Protein AF-A0A964LFK0-F1 (afdb_monomer)

Radius of gyration: 11.4 Å; Cα contacts (8 Å, |Δi|>4): 102; chains: 1; bounding box: 29×24×25 Å

Sequence (72 aa):
MKTIEALKIYNSAGKYVVHIPACRGEELFLYLAKHGIESRVSRLANAPFDRLEVEEDVNVHALRAILDQWRN

Nearest PDB structures (foldseek):
  5wt5-assembly1_B  TM=6.347E-01  e=5.036E-01  Helicobacter pylori 26695
  2l48-assembly1_B  TM=5.504E-01  e=4.436E-01  Bacillus phage Gamma
  2guk-assembly1_B  TM=6.846E-01  e=1.480E+00  Porphyromonas gingivalis W83
  3ab4-assembly3_J  TM=6.354E-01  e=1.577E+00  Corynebacterium glutamicum
  6wjo-assembly1_B  TM=5.032E-01  e=8.911E-01  Corynebacterium pseudotuberculosis C231

Mean predicted aligned error: 5.04 Å

Solvent-accessible surface area (backbone atoms only — not comparable to full-atom values): 4272 Å² total; per-residue (Å²): 130,84,82,77,64,66,72,42,78,40,84,55,96,77,24,34,35,30,39,30,56,56,93,44,33,67,60,51,45,56,53,35,48,76,74,73,41,71,66,43,73,46,79,49,87,95,49,83,34,17,34,37,39,29,60,61,86,58,59,62,69,61,52,49,54,51,53,57,57,72,75,106

Structure (mmCIF, N/CA/C/O backbone):
data_AF-A0A964LFK0-F1
#
_entry.id   AF-A0A964LFK0-F1
#
loop_
_atom_site.group_PDB
_atom_site.id
_atom_site.type_symbol
_atom_site.label_atom_id
_atom_site.label_alt_id
_atom_site.label_comp_id
_atom_site.label_asym_id
_atom_site.label_entity_id
_atom_site.label_seq_id
_atom_site.pdbx_PDB_ins_code
_atom_site.Cartn_x
_atom_site.Cartn_y
_atom_site.Cartn_z
_atom_site.occupancy
_atom_site.B_iso_or_equiv
_atom_site.auth_seq_id
_atom_site.auth_comp_id
_atom_site.auth_asym_id
_atom_site.auth_atom_id
_atom_site.pdbx_PDB_model_num
ATOM 1 N N . MET A 1 1 ? 18.337 -15.635 -2.398 1.00 41.22 1 MET A N 1
ATOM 2 C CA . MET A 1 1 ? 17.553 -14.382 -2.503 1.00 41.22 1 MET A CA 1
ATOM 3 C C . MET A 1 1 ? 16.346 -14.519 -1.589 1.00 41.22 1 MET A C 1
ATOM 5 O O . MET A 1 1 ? 15.658 -15.522 -1.707 1.00 41.22 1 MET A O 1
ATOM 9 N N . LYS A 1 2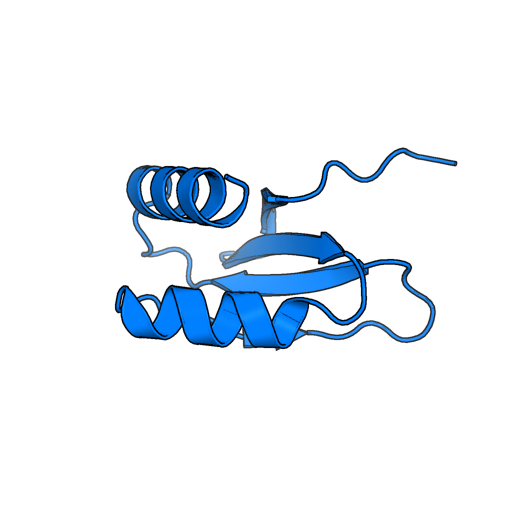 ? 16.131 -13.610 -0.627 1.00 45.56 2 LYS A N 1
ATOM 10 C CA . LYS A 1 2 ? 14.908 -13.634 0.196 1.00 45.56 2 LYS A CA 1
ATOM 11 C C . LYS A 1 2 ? 13.745 -13.188 -0.688 1.00 45.56 2 LYS A C 1
ATOM 13 O O . LYS A 1 2 ? 13.789 -12.081 -1.216 1.00 45.56 2 LYS A O 1
ATOM 18 N N . THR A 1 3 ? 12.755 -14.050 -0.881 1.00 53.88 3 THR A N 1
ATOM 19 C CA . THR A 1 3 ? 11.523 -13.720 -1.601 1.00 53.88 3 THR A CA 1
ATOM 20 C C . THR A 1 3 ? 10.818 -12.608 -0.835 1.00 53.88 3 THR A C 1
ATOM 22 O O . THR A 1 3 ? 10.444 -12.793 0.322 1.00 53.88 3 THR A O 1
ATOM 25 N N . ILE A 1 4 ? 10.710 -11.426 -1.432 1.00 60.94 4 ILE A N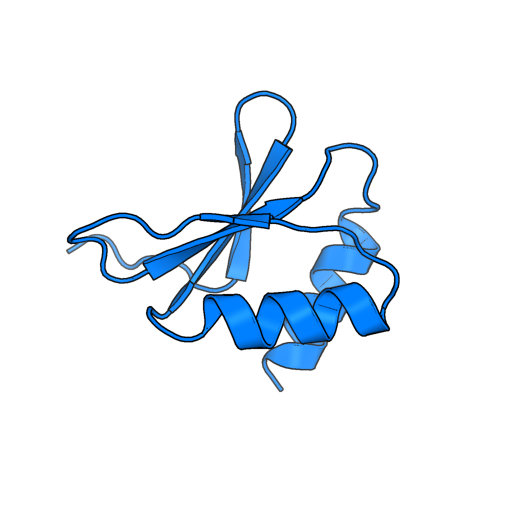 1
ATOM 26 C CA . ILE A 1 4 ? 9.950 -10.330 -0.835 1.00 60.94 4 ILE A CA 1
ATOM 27 C C . ILE A 1 4 ? 8.480 -10.633 -1.085 1.00 60.94 4 ILE A C 1
ATOM 29 O O . ILE A 1 4 ? 8.058 -10.759 -2.231 1.00 60.94 4 ILE A O 1
ATOM 33 N N . GLU A 1 5 ? 7.715 -10.781 -0.008 1.00 66.81 5 GLU A N 1
ATOM 34 C CA . GLU A 1 5 ? 6.268 -10.944 -0.085 1.00 66.81 5 GLU A CA 1
ATOM 35 C C . GLU A 1 5 ? 5.656 -9.602 -0.499 1.00 66.81 5 GLU A C 1
ATOM 37 O O . GLU A 1 5 ? 5.495 -8.693 0.318 1.00 66.81 5 GLU A O 1
ATOM 42 N N . ALA A 1 6 ? 5.377 -9.459 -1.795 1.00 69.81 6 ALA A N 1
ATOM 43 C CA . ALA A 1 6 ? 4.706 -8.284 -2.332 1.00 69.81 6 ALA A CA 1
ATOM 44 C C . ALA A 1 6 ? 3.375 -8.051 -1.597 1.00 69.81 6 ALA A C 1
ATOM 46 O O . ALA A 1 6 ? 2.651 -8.999 -1.292 1.00 69.81 6 ALA A O 1
ATOM 47 N N . LEU A 1 7 ? 3.057 -6.784 -1.324 1.00 80.25 7 LEU A N 1
ATOM 48 C CA . LEU A 1 7 ? 1.818 -6.339 -0.671 1.00 80.25 7 LEU A CA 1
ATOM 49 C C . LEU A 1 7 ? 1.656 -6.787 0.791 1.00 80.25 7 LEU A C 1
ATOM 51 O O . LEU A 1 7 ? 0.578 -6.676 1.386 1.00 80.25 7 LEU A O 1
ATOM 55 N N . LYS A 1 8 ? 2.731 -7.257 1.428 1.00 83.50 8 LYS A N 1
ATOM 56 C CA . LYS A 1 8 ? 2.738 -7.440 2.877 1.00 83.50 8 LYS A CA 1
ATOM 57 C C . LYS A 1 8 ? 2.827 -6.082 3.577 1.00 83.50 8 LYS A C 1
ATOM 59 O O . LYS A 1 8 ? 3.618 -5.229 3.188 1.00 83.50 8 LYS A O 1
ATOM 64 N N . ILE A 1 9 ? 2.001 -5.917 4.609 1.00 86.75 9 ILE A N 1
ATOM 65 C CA . ILE A 1 9 ? 1.996 -4.753 5.497 1.00 86.75 9 ILE A CA 1
ATOM 66 C C . ILE A 1 9 ? 2.957 -5.058 6.647 1.00 86.75 9 ILE A C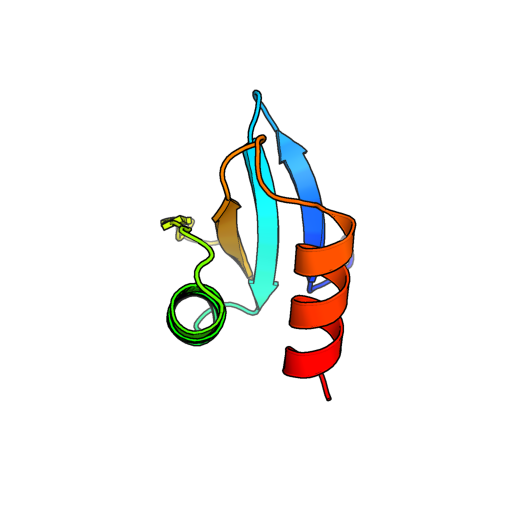 1
ATOM 68 O O . ILE A 1 9 ? 2.822 -6.088 7.312 1.00 86.75 9 ILE A O 1
ATOM 72 N N . TYR A 1 10 ? 3.913 -4.170 6.867 1.00 86.25 10 TYR A N 1
ATOM 73 C CA . TYR A 1 10 ? 4.873 -4.198 7.962 1.00 86.25 10 TYR A CA 1
ATOM 74 C C . TYR A 1 10 ? 4.617 -3.000 8.870 1.00 86.25 10 TYR A C 1
ATOM 76 O O . TYR A 1 10 ? 4.264 -1.938 8.377 1.00 86.25 10 TYR A O 1
ATOM 84 N N . ASN A 1 11 ? 4.817 -3.140 10.178 1.00 83.31 11 ASN A N 1
ATOM 85 C CA . ASN A 1 11 ? 4.888 -1.980 11.063 1.00 83.31 11 ASN A CA 1
ATOM 86 C C . ASN A 1 11 ? 6.361 -1.582 11.229 1.00 83.31 11 ASN A C 1
ATOM 88 O O . ASN A 1 11 ? 7.202 -2.433 11.526 1.00 83.31 11 ASN A O 1
ATOM 92 N N . SER A 1 12 ? 6.678 -0.315 10.987 1.00 79.94 12 SER A N 1
ATOM 93 C CA . SER A 1 12 ? 8.021 0.237 11.134 1.00 79.94 12 SER A CA 1
ATOM 94 C C . SER A 1 12 ? 7.933 1.654 11.684 1.00 79.94 12 SER A C 1
ATOM 96 O O . SER A 1 12 ? 7.404 2.534 11.014 1.00 79.94 12 SER A O 1
ATOM 98 N N . ALA A 1 13 ? 8.488 1.875 12.880 1.00 78.88 13 ALA A N 1
ATOM 99 C CA . ALA A 1 13 ? 8.608 3.194 13.512 1.00 78.88 13 ALA A CA 1
ATOM 100 C C . ALA A 1 13 ? 7.284 3.987 13.589 1.00 78.88 13 ALA A C 1
ATOM 102 O O . ALA A 1 13 ? 7.265 5.179 13.300 1.00 78.88 13 ALA A O 1
ATOM 103 N N . GLY A 1 14 ? 6.182 3.319 13.953 1.00 80.00 14 GLY A N 1
ATOM 104 C CA . GLY A 1 14 ? 4.867 3.968 14.048 1.00 80.00 14 GLY A CA 1
ATOM 105 C C . GLY A 1 14 ? 4.209 4.230 12.692 1.00 80.00 14 GLY A C 1
ATOM 106 O O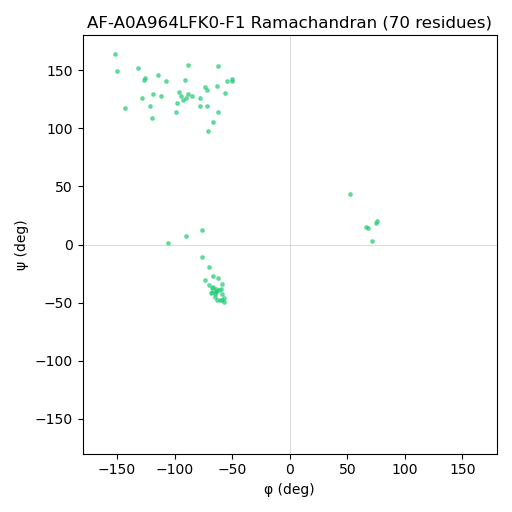 . GLY A 1 14 ? 3.339 5.078 12.585 1.00 80.00 14 GLY A O 1
ATOM 107 N N . LYS A 1 15 ? 4.632 3.529 11.633 1.00 85.00 15 LYS A N 1
ATOM 108 C CA . LYS A 1 15 ? 3.997 3.580 10.310 1.00 85.00 15 LYS A CA 1
ATOM 109 C C . LYS A 1 15 ? 3.752 2.190 9.763 1.00 85.00 15 LYS A C 1
ATOM 111 O O . LYS A 1 15 ? 4.505 1.253 10.050 1.00 85.00 15 LYS A O 1
ATOM 116 N N . TYR A 1 16 ? 2.733 2.065 8.924 1.00 89.62 16 TYR A N 1
ATOM 117 C CA . TYR A 1 16 ? 2.548 0.878 8.107 1.00 89.62 16 TYR A CA 1
ATOM 118 C C . TYR A 1 16 ? 3.307 1.029 6.795 1.00 89.62 16 TYR A C 1
ATOM 120 O O . TYR A 1 16 ? 3.185 2.025 6.096 1.00 89.62 16 TYR A O 1
ATOM 128 N N . VAL A 1 17 ? 4.108 0.030 6.453 1.00 89.56 17 VAL A N 1
ATOM 129 C CA . VAL A 1 17 ? 4.926 0.003 5.243 1.00 89.56 17 VAL A CA 1
ATOM 130 C C . VAL A 1 17 ? 4.488 -1.168 4.386 1.00 89.56 17 VAL A C 1
ATOM 132 O O . VAL A 1 17 ? 4.415 -2.299 4.863 1.00 89.56 17 VAL A O 1
ATOM 135 N N . VAL A 1 18 ? 4.236 -0.912 3.110 1.00 89.62 18 VAL A N 1
ATOM 136 C CA . VAL A 1 18 ? 3.905 -1.928 2.113 1.00 89.62 18 VAL A CA 1
ATOM 137 C C . VAL A 1 18 ? 5.052 -2.036 1.116 1.00 89.62 18 VAL A C 1
ATOM 139 O O . VAL A 1 18 ? 5.489 -1.030 0.558 1.00 89.62 18 VAL A O 1
ATOM 142 N N . HIS A 1 19 ? 5.558 -3.251 0.893 1.00 89.81 19 HIS A N 1
ATOM 143 C CA . HIS A 1 19 ? 6.523 -3.517 -0.178 1.00 89.81 19 HIS A CA 1
ATOM 144 C C . HIS A 1 19 ? 5.799 -3.784 -1.494 1.00 89.81 19 HIS A C 1
ATOM 146 O O . HIS A 1 19 ? 4.919 -4.644 -1.569 1.00 89.81 19 HIS A O 1
ATOM 152 N N . ILE A 1 20 ? 6.193 -3.067 -2.539 1.00 86.69 20 ILE A N 1
ATOM 153 C CA . ILE A 1 20 ? 5.540 -3.082 -3.848 1.00 86.69 20 ILE A CA 1
ATOM 154 C C . ILE A 1 20 ? 6.604 -3.396 -4.897 1.00 86.69 20 ILE A C 1
ATOM 156 O O . ILE A 1 20 ? 7.725 -2.910 -4.763 1.00 86.69 20 ILE A O 1
ATOM 160 N N . PRO A 1 21 ? 6.309 -4.192 -5.938 1.00 84.00 21 PRO A N 1
ATOM 161 C CA . PRO A 1 21 ? 7.236 -4.362 -7.051 1.00 84.00 21 PRO A CA 1
ATOM 162 C C . PRO A 1 21 ? 7.724 -3.010 -7.584 1.00 84.00 21 PRO A C 1
ATOM 164 O O . PRO A 1 21 ? 6.944 -2.058 -7.657 1.00 84.00 21 PRO A O 1
ATOM 167 N N . ALA A 1 22 ? 9.008 -2.928 -7.935 1.00 80.75 22 ALA A N 1
ATOM 168 C CA . ALA A 1 22 ? 9.598 -1.692 -8.439 1.00 80.75 22 ALA A CA 1
ATOM 169 C C . ALA A 1 22 ? 8.762 -1.088 -9.583 1.00 80.75 22 ALA A C 1
ATOM 171 O O . ALA A 1 22 ? 8.225 -1.816 -10.422 1.00 80.75 22 ALA A O 1
ATOM 172 N N . CYS A 1 23 ? 8.668 0.243 -9.603 1.00 80.62 23 CYS A N 1
ATOM 173 C CA . CYS A 1 23 ? 7.922 1.039 -10.583 1.00 80.62 23 CYS A CA 1
ATOM 174 C C . CYS A 1 23 ? 6.390 0.959 -10.477 1.00 80.62 23 CYS A C 1
ATOM 176 O O . CYS A 1 23 ? 5.709 1.588 -11.283 1.00 80.62 23 CYS A O 1
ATOM 178 N N . ARG A 1 24 ? 5.827 0.246 -9.491 1.00 86.06 24 ARG A N 1
ATOM 179 C CA . ARG A 1 24 ? 4.371 0.227 -9.234 1.00 86.06 24 ARG A CA 1
ATOM 180 C C . ARG A 1 24 ? 3.951 1.036 -8.005 1.00 86.06 24 ARG A C 1
ATOM 182 O O . ARG A 1 24 ? 2.765 1.096 -7.693 1.00 86.06 24 ARG A O 1
ATOM 189 N N . GLY A 1 25 ? 4.893 1.685 -7.314 1.00 86.88 25 GLY A N 1
ATOM 190 C CA . GLY A 1 25 ? 4.588 2.489 -6.128 1.00 86.88 25 GLY A CA 1
ATOM 191 C C . GLY A 1 25 ? 3.600 3.634 -6.388 1.00 86.88 25 GLY A C 1
ATOM 192 O O . GLY A 1 25 ? 2.681 3.835 -5.600 1.00 86.88 25 GLY A O 1
ATOM 193 N N . GLU A 1 26 ? 3.747 4.353 -7.507 1.00 88.69 26 GLU A N 1
ATOM 194 C CA . GLU A 1 26 ? 2.848 5.467 -7.872 1.00 88.69 26 GLU A CA 1
ATOM 195 C C . GLU A 1 26 ? 1.431 5.003 -8.209 1.00 88.69 26 GLU A C 1
ATOM 197 O O . GLU A 1 26 ? 0.461 5.661 -7.844 1.00 88.69 26 GLU A O 1
ATOM 202 N N . GLU A 1 27 ? 1.308 3.851 -8.867 1.00 90.44 27 GLU A N 1
ATOM 203 C CA . GLU A 1 27 ? 0.016 3.256 -9.205 1.00 90.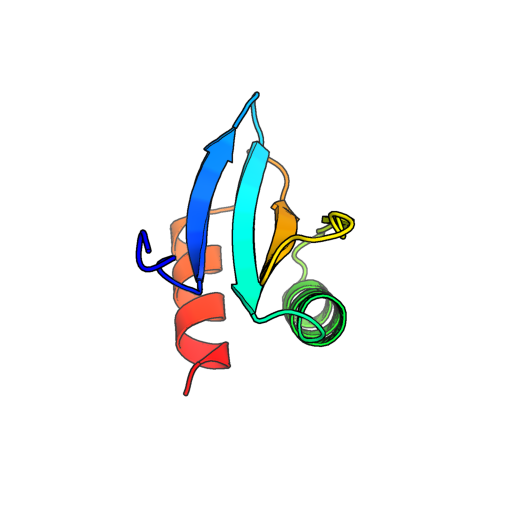44 27 GLU A CA 1
ATOM 204 C C . GLU A 1 27 ? -0.788 2.949 -7.935 1.00 90.44 27 GLU A C 1
ATOM 206 O O . GLU A 1 27 ? -1.950 3.344 -7.818 1.00 90.44 27 GLU A O 1
ATOM 211 N N . LEU A 1 28 ? -0.151 2.306 -6.950 1.00 89.25 28 LEU A N 1
ATOM 212 C CA . LEU A 1 28 ? -0.808 1.988 -5.686 1.00 89.25 28 LEU A CA 1
ATOM 213 C C . LEU A 1 28 ? -1.080 3.242 -4.843 1.00 89.25 28 LEU A C 1
ATOM 215 O O . LEU A 1 28 ? -2.120 3.315 -4.195 1.00 89.25 28 LEU A O 1
ATOM 219 N N . PHE A 1 29 ? -0.196 4.241 -4.877 1.00 92.31 29 PHE A N 1
ATOM 220 C CA . PHE A 1 29 ? -0.439 5.537 -4.235 1.00 92.31 29 PHE A CA 1
ATOM 221 C C . PHE A 1 29 ? -1.725 6.197 -4.749 1.00 92.31 29 PHE A C 1
ATOM 223 O O . PHE A 1 29 ? -2.586 6.571 -3.952 1.00 92.31 29 PHE A O 1
ATOM 230 N N . LEU A 1 30 ? -1.900 6.280 -6.073 1.00 92.50 30 LEU A N 1
ATOM 231 C CA . LEU A 1 30 ? -3.113 6.844 -6.675 1.00 92.50 30 LEU A CA 1
ATOM 232 C C . LEU A 1 30 ? -4.355 6.013 -6.335 1.00 92.50 30 LEU A C 1
ATOM 234 O O . LEU A 1 30 ? -5.427 6.568 -6.082 1.00 92.50 30 LEU A O 1
ATOM 238 N N . TYR A 1 31 ? -4.212 4.687 -6.300 1.00 92.19 31 TYR A N 1
ATOM 239 C CA . TYR A 1 31 ? -5.296 3.790 -5.920 1.00 92.19 31 TYR A CA 1
ATOM 240 C C . TYR A 1 31 ? -5.737 4.025 -4.470 1.00 92.19 31 TYR A C 1
ATOM 242 O O . TYR A 1 31 ? -6.922 4.211 -4.210 1.00 92.19 31 TYR A O 1
ATOM 250 N N . LEU A 1 32 ? -4.799 4.108 -3.526 1.00 91.50 32 LEU A N 1
ATOM 251 C CA . LEU A 1 32 ? -5.099 4.371 -2.118 1.00 91.50 32 LEU A CA 1
ATOM 252 C C . LEU A 1 32 ? -5.717 5.754 -1.898 1.00 91.50 32 LEU A C 1
ATOM 254 O O . LEU A 1 32 ? -6.704 5.858 -1.169 1.00 91.50 32 LEU A O 1
ATOM 258 N N . ALA A 1 33 ? -5.232 6.782 -2.598 1.00 91.31 33 ALA A N 1
ATOM 259 C CA . ALA A 1 33 ? -5.814 8.122 -2.544 1.00 91.31 33 ALA A CA 1
ATOM 260 C C . ALA A 1 33 ? -7.290 8.130 -2.989 1.00 91.31 33 ALA A C 1
ATOM 262 O O . ALA A 1 33 ? -8.123 8.786 -2.364 1.00 91.31 33 ALA A O 1
ATOM 263 N N . LYS A 1 34 ? -7.657 7.335 -4.006 1.00 92.69 34 LYS A N 1
ATOM 264 C CA . LYS A 1 34 ? -9.060 7.153 -4.432 1.00 92.69 34 LYS A CA 1
ATOM 265 C C . LYS A 1 34 ? -9.936 6.523 -3.340 1.00 92.69 34 LYS A C 1
ATOM 267 O O . LYS A 1 34 ? -11.137 6.777 -3.298 1.00 92.69 34 LYS A O 1
ATOM 272 N N . HIS A 1 35 ? -9.344 5.719 -2.462 1.00 89.56 35 HIS A N 1
ATOM 273 C CA . HIS A 1 35 ? -10.007 5.124 -1.302 1.00 89.56 35 HIS A CA 1
ATOM 274 C C . HIS A 1 35 ? -9.917 5.994 -0.034 1.00 89.56 35 HIS A C 1
ATOM 276 O O . HIS A 1 35 ? -10.336 5.549 1.032 1.00 89.56 35 HIS A O 1
ATOM 282 N N . GLY A 1 36 ? -9.400 7.224 -0.140 1.00 90.00 36 GLY A N 1
ATOM 283 C CA . GLY A 1 36 ? -9.261 8.150 0.985 1.00 90.00 36 GLY A CA 1
ATOM 284 C C . GLY A 1 36 ? -8.124 7.797 1.945 1.00 90.00 36 GLY A C 1
ATOM 285 O O . GLY A 1 36 ? -8.134 8.257 3.081 1.00 90.00 36 GLY A O 1
ATOM 286 N N . ILE A 1 37 ? -7.165 6.972 1.513 1.00 90.44 37 ILE A N 1
ATOM 287 C CA . ILE A 1 37 ? -5.987 6.615 2.305 1.00 90.44 37 ILE A CA 1
ATOM 288 C C . ILE A 1 37 ? -4.808 7.471 1.854 1.00 90.44 37 ILE A C 1
ATOM 290 O O . ILE A 1 37 ? -4.302 7.328 0.737 1.00 90.44 37 ILE A O 1
ATOM 294 N N . GLU A 1 38 ? -4.345 8.336 2.751 1.00 90.25 38 GLU A N 1
ATOM 295 C CA . GLU A 1 38 ? -3.114 9.090 2.553 1.00 90.25 38 GLU A CA 1
ATOM 296 C C . GLU A 1 38 ? -1.904 8.167 2.692 1.00 90.25 38 GLU A C 1
ATOM 298 O O . GLU A 1 38 ? -1.806 7.349 3.605 1.00 90.25 38 GLU A O 1
ATOM 303 N N . SER A 1 39 ? -0.975 8.268 1.746 1.00 91.69 39 SER A N 1
ATOM 304 C CA . SER A 1 39 ? 0.230 7.448 1.744 1.00 91.69 39 SER A CA 1
ATOM 305 C C . SER A 1 39 ? 1.386 8.157 1.054 1.00 91.69 39 SER A C 1
ATOM 307 O O . SER A 1 39 ? 1.199 9.131 0.325 1.00 91.69 39 SER A O 1
ATOM 309 N N . ARG A 1 40 ? 2.605 7.666 1.274 1.00 91.25 40 ARG A N 1
ATOM 310 C CA . ARG A 1 40 ? 3.827 8.206 0.683 1.00 91.25 40 ARG A CA 1
ATOM 311 C C . ARG A 1 40 ? 4.626 7.107 0.005 1.00 91.25 40 ARG A C 1
ATOM 313 O O . ARG A 1 40 ? 5.003 6.124 0.635 1.00 91.25 40 ARG A O 1
ATOM 320 N N . VAL A 1 41 ? 4.960 7.312 -1.267 1.00 90.56 41 VAL A N 1
ATOM 321 C CA . VAL A 1 41 ? 5.903 6.446 -1.983 1.00 90.56 41 VAL A CA 1
ATOM 322 C C . VAL A 1 41 ? 7.330 6.811 -1.575 1.00 90.56 41 VAL A C 1
ATOM 324 O O . VAL A 1 41 ? 7.750 7.963 -1.683 1.00 90.56 41 VAL A O 1
ATOM 327 N N . SER A 1 42 ? 8.088 5.816 -1.135 1.00 87.50 42 SER A N 1
ATOM 328 C CA . SER A 1 42 ? 9.505 5.903 -0.810 1.00 87.50 42 SER A CA 1
ATOM 329 C C . SER A 1 42 ? 10.268 4.931 -1.708 1.00 87.50 42 SER A C 1
ATOM 331 O O . SER A 1 42 ? 10.143 3.708 -1.596 1.00 87.50 42 SER A O 1
ATOM 333 N N . ARG A 1 43 ? 11.028 5.486 -2.657 1.00 83.44 43 ARG A N 1
ATOM 334 C CA . ARG A 1 43 ? 11.847 4.710 -3.595 1.00 83.44 43 ARG A CA 1
ATOM 335 C C . ARG A 1 43 ? 13.244 4.560 -3.027 1.00 83.44 43 ARG A C 1
ATOM 337 O O . ARG A 1 43 ? 13.909 5.554 -2.737 1.00 83.44 43 ARG A O 1
ATOM 344 N N . LEU A 1 44 ? 13.702 3.323 -2.894 1.00 80.38 44 LEU A N 1
ATOM 345 C CA . LEU A 1 44 ? 15.065 3.039 -2.468 1.00 80.38 44 LEU A CA 1
ATOM 346 C C . LEU A 1 44 ? 15.932 2.754 -3.688 1.00 80.38 44 LEU A C 1
ATOM 348 O O . LEU A 1 44 ? 15.663 1.826 -4.451 1.00 80.38 44 LEU A O 1
ATOM 352 N N . ALA A 1 45 ? 16.997 3.540 -3.853 1.00 75.06 45 ALA A N 1
ATOM 353 C CA . ALA A 1 45 ? 17.998 3.276 -4.876 1.00 75.06 45 ALA A CA 1
ATOM 354 C C . ALA A 1 45 ? 18.557 1.853 -4.693 1.00 75.06 45 ALA A C 1
ATOM 356 O O . ALA A 1 45 ? 18.952 1.472 -3.591 1.00 75.06 45 ALA A O 1
ATOM 357 N N . ASN A 1 46 ? 18.584 1.076 -5.779 1.00 79.75 46 ASN A N 1
ATOM 358 C CA . ASN A 1 46 ? 19.058 -0.314 -5.827 1.00 79.75 46 ASN A CA 1
ATOM 359 C C . ASN A 1 46 ? 18.197 -1.356 -5.082 1.00 79.75 46 ASN A C 1
ATOM 361 O O . ASN A 1 46 ? 18.652 -2.484 -4.881 1.00 79.75 46 ASN A O 1
ATOM 365 N N . ALA A 1 47 ? 16.960 -1.031 -4.693 1.00 81.75 47 ALA A N 1
ATOM 366 C CA . ALA A 1 47 ? 16.016 -2.026 -4.186 1.00 81.75 47 ALA A CA 1
ATOM 367 C C . ALA A 1 47 ? 15.154 -2.604 -5.327 1.00 81.75 47 ALA A C 1
ATOM 369 O O . ALA A 1 47 ? 14.708 -1.855 -6.193 1.00 81.75 47 ALA A O 1
ATOM 370 N N . PRO A 1 48 ? 14.835 -3.914 -5.320 1.00 82.56 48 PRO A N 1
ATOM 371 C CA . PRO A 1 48 ? 13.908 -4.502 -6.291 1.00 82.56 48 PRO A CA 1
ATOM 372 C C . PRO A 1 48 ? 12.426 -4.180 -5.994 1.00 82.56 48 PRO A C 1
ATOM 374 O O . PRO A 1 48 ? 11.530 -4.818 -6.544 1.00 82.56 48 PRO A O 1
ATOM 377 N N . PHE A 1 49 ? 12.156 -3.232 -5.093 1.00 84.75 49 PHE A N 1
ATOM 378 C CA . PHE A 1 49 ? 10.826 -2.883 -4.610 1.0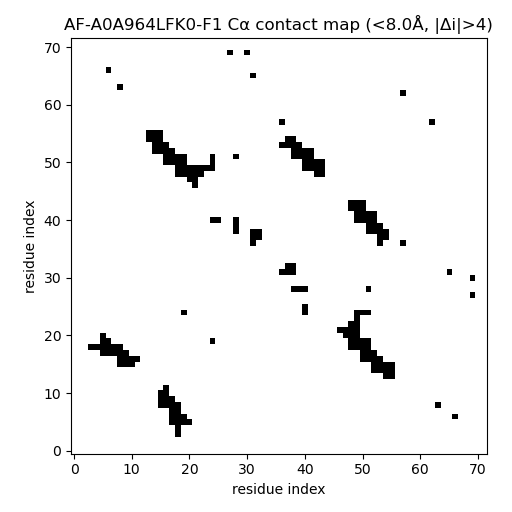0 84.75 49 PHE A CA 1
ATOM 379 C C . PHE A 1 49 ? 10.747 -1.405 -4.223 1.00 84.75 49 PHE A C 1
ATOM 381 O O . PHE A 1 49 ? 11.712 -0.829 -3.718 1.00 84.75 49 PHE A O 1
ATOM 388 N N . ASP A 1 50 ? 9.559 -0.839 -4.393 1.00 88.00 50 ASP A N 1
ATOM 389 C CA . ASP A 1 50 ? 9.165 0.428 -3.797 1.00 88.00 50 ASP A CA 1
ATOM 390 C C . ASP A 1 50 ? 8.568 0.182 -2.407 1.00 88.00 50 ASP A C 1
ATOM 392 O O . ASP A 1 50 ? 8.037 -0.895 -2.104 1.00 88.00 50 ASP A O 1
ATOM 396 N N . ARG A 1 51 ? 8.648 1.193 -1.543 1.00 89.50 51 ARG A N 1
ATOM 397 C CA . ARG A 1 51 ? 7.936 1.219 -0.268 1.00 89.50 51 ARG A CA 1
ATOM 398 C C . ARG A 1 51 ? 6.796 2.209 -0.354 1.00 89.50 51 ARG A C 1
ATOM 400 O O . ARG A 1 51 ? 6.959 3.293 -0.906 1.00 89.50 51 ARG A O 1
ATOM 407 N N . LEU A 1 52 ? 5.670 1.854 0.235 1.00 90.81 52 LEU A N 1
ATOM 408 C CA . LEU A 1 52 ? 4.586 2.788 0.462 1.00 90.81 52 LEU A CA 1
ATOM 409 C C . LEU A 1 52 ? 4.289 2.851 1.948 1.00 90.81 52 LEU A C 1
ATOM 411 O O . LEU A 1 52 ? 3.991 1.839 2.577 1.00 90.81 52 LEU A O 1
ATOM 415 N N . GLU A 1 53 ? 4.451 4.043 2.491 1.00 91.62 53 GLU A N 1
ATOM 416 C CA . GLU A 1 53 ? 4.267 4.353 3.897 1.00 91.62 53 GLU A CA 1
ATOM 417 C C . GLU A 1 53 ? 2.859 4.910 4.087 1.00 91.62 53 GLU A C 1
ATOM 419 O O . GLU A 1 53 ? 2.431 5.793 3.346 1.00 91.62 53 GLU A O 1
ATOM 424 N N . VAL A 1 54 ? 2.144 4.375 5.064 1.00 90.75 54 VAL A N 1
ATOM 425 C CA . VAL A 1 54 ? 0.799 4.775 5.470 1.00 90.75 54 VAL A CA 1
ATOM 426 C C . VAL A 1 54 ? 0.857 5.074 6.964 1.00 90.75 54 VAL A C 1
ATOM 428 O O . VAL A 1 54 ? 1.596 4.413 7.703 1.00 90.75 54 VAL A O 1
ATOM 431 N N . GLU A 1 55 ? 0.118 6.083 7.401 1.00 86.62 55 GLU A N 1
ATOM 432 C CA . GLU A 1 55 ? 0.054 6.464 8.813 1.00 86.62 55 GLU A CA 1
ATOM 433 C C . GLU A 1 55 ? -0.538 5.328 9.677 1.00 86.62 55 GLU A C 1
ATOM 435 O O . GLU A 1 55 ? -1.253 4.446 9.188 1.00 86.62 55 GLU A O 1
ATOM 440 N N . GLU A 1 56 ? -0.175 5.286 10.96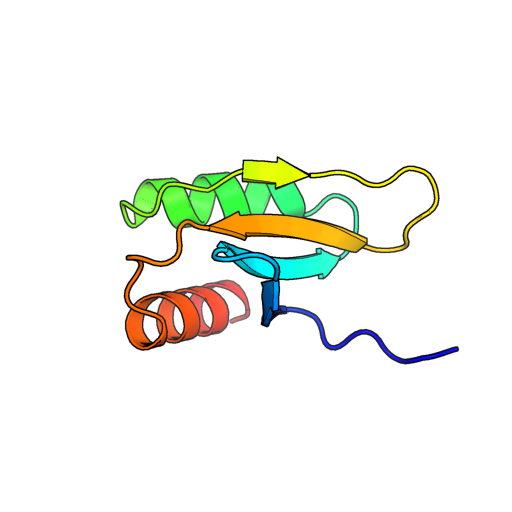3 1.00 80.94 56 GLU A N 1
ATOM 441 C CA . GLU A 1 56 ? -0.573 4.200 11.878 1.00 80.94 56 GLU A CA 1
ATOM 442 C C . GLU A 1 56 ? -2.058 4.186 12.248 1.00 80.94 56 GLU A C 1
ATOM 444 O O . GLU A 1 56 ? -2.570 3.154 12.687 1.00 80.94 56 GLU A O 1
ATOM 449 N N . ASP A 1 57 ? -2.751 5.306 12.075 1.00 84.12 57 ASP A N 1
ATOM 450 C CA . ASP A 1 57 ? -4.177 5.447 12.360 1.00 84.12 57 ASP A CA 1
ATOM 451 C C . ASP A 1 57 ? -5.055 4.789 11.286 1.00 84.12 57 ASP A C 1
ATOM 453 O O . ASP A 1 57 ? -6.258 4.596 11.487 1.00 84.12 57 ASP A O 1
ATOM 457 N N . VAL A 1 58 ? -4.460 4.380 10.159 1.00 84.69 58 VAL A N 1
ATOM 458 C CA . VAL A 1 58 ? -5.195 3.701 9.101 1.00 84.69 58 VAL A CA 1
ATOM 459 C C . VAL A 1 58 ? -5.747 2.364 9.596 1.00 84.69 58 VAL A C 1
ATOM 461 O O . VAL A 1 58 ? -5.067 1.543 10.222 1.00 84.69 58 VAL A O 1
ATOM 464 N N . ASN A 1 59 ? -6.999 2.088 9.241 1.00 88.44 59 ASN A N 1
ATOM 465 C CA . ASN A 1 59 ? -7.601 0.793 9.516 1.00 88.44 59 ASN A CA 1
ATOM 466 C C . ASN A 1 59 ? -6.897 -0.298 8.687 1.00 88.44 59 ASN A C 1
ATOM 468 O O . ASN A 1 59 ? -7.130 -0.439 7.486 1.00 88.44 59 ASN A O 1
ATOM 472 N N . VAL A 1 60 ? -6.063 -1.108 9.345 1.00 87.44 60 VAL A N 1
ATOM 473 C CA . VAL A 1 60 ? -5.262 -2.171 8.711 1.00 87.44 60 VAL A CA 1
ATOM 474 C C . VAL A 1 60 ? -6.124 -3.207 7.988 1.00 87.44 60 VAL A C 1
ATOM 476 O O . VAL A 1 60 ? -5.711 -3.727 6.950 1.00 87.44 60 VAL A O 1
ATOM 479 N N . HIS A 1 61 ? -7.326 -3.505 8.491 1.00 89.12 61 HIS A N 1
ATOM 480 C CA . HIS A 1 61 ? -8.243 -4.430 7.824 1.00 89.12 61 HIS A CA 1
ATOM 481 C C . HIS A 1 61 ? -8.775 -3.842 6.515 1.00 89.12 61 HIS A C 1
ATOM 483 O O . HIS A 1 61 ? -8.816 -4.544 5.504 1.00 89.12 61 HIS A O 1
ATOM 489 N N . ALA A 1 62 ? -9.121 -2.552 6.513 1.00 89.69 62 ALA A N 1
ATOM 490 C CA . ALA A 1 62 ? -9.526 -1.849 5.300 1.00 89.69 62 ALA A CA 1
ATOM 491 C C . ALA A 1 62 ? -8.363 -1.757 4.300 1.00 89.69 62 ALA A C 1
ATOM 493 O O . ALA A 1 62 ? -8.535 -2.098 3.132 1.00 89.69 62 ALA A O 1
ATOM 494 N N . LEU A 1 63 ? -7.160 -1.400 4.769 1.00 89.94 63 LEU A N 1
ATOM 495 C CA . LEU A 1 63 ? -5.954 -1.363 3.941 1.00 89.94 63 LEU A CA 1
ATOM 496 C C . LEU A 1 63 ? -5.675 -2.732 3.304 1.00 89.94 63 LEU A C 1
ATOM 498 O O . LEU A 1 63 ? -5.443 -2.811 2.101 1.00 89.94 63 LEU A O 1
ATOM 502 N N . ARG A 1 64 ? -5.758 -3.827 4.072 1.00 90.06 64 ARG A N 1
ATOM 503 C CA . ARG A 1 64 ? -5.592 -5.190 3.544 1.00 90.06 64 ARG A CA 1
ATOM 504 C C . ARG A 1 64 ? -6.612 -5.504 2.450 1.00 90.06 64 ARG A C 1
ATOM 506 O O . ARG A 1 64 ? -6.213 -5.983 1.395 1.00 90.06 64 ARG A O 1
ATOM 513 N N . ALA A 1 65 ? -7.891 -5.201 2.677 1.00 91.25 65 ALA A N 1
ATOM 514 C CA . ALA A 1 65 ? -8.946 -5.451 1.697 1.00 91.25 65 ALA A CA 1
ATOM 515 C C . ALA A 1 65 ? -8.725 -4.670 0.390 1.00 91.25 65 ALA A C 1
ATOM 517 O O . ALA A 1 65 ? -8.941 -5.211 -0.691 1.00 91.25 65 ALA A O 1
ATOM 518 N N . ILE A 1 66 ? -8.256 -3.422 0.479 1.00 91.44 66 ILE A N 1
ATOM 519 C CA . ILE A 1 66 ? -7.935 -2.590 -0.688 1.00 91.44 66 ILE A CA 1
ATOM 520 C C . ILE A 1 66 ? -6.724 -3.156 -1.446 1.00 91.44 66 ILE A C 1
ATOM 522 O O . ILE A 1 66 ? -6.748 -3.222 -2.673 1.00 91.44 66 ILE A O 1
ATOM 526 N N . LEU A 1 67 ? -5.690 -3.621 -0.736 1.00 90.25 67 LEU A N 1
ATOM 527 C CA . LEU A 1 67 ? -4.521 -4.267 -1.349 1.00 90.25 67 LEU A CA 1
ATOM 528 C C . LEU A 1 67 ? -4.880 -5.582 -2.054 1.00 90.25 67 LEU A C 1
ATOM 530 O O . LEU A 1 67 ? -4.372 -5.847 -3.142 1.00 90.25 67 LEU A O 1
ATOM 534 N N . ASP A 1 68 ? -5.756 -6.395 -1.457 1.00 89.75 68 ASP A N 1
ATOM 535 C CA . ASP A 1 68 ? -6.251 -7.623 -2.085 1.00 89.75 68 ASP A CA 1
ATOM 536 C C . ASP A 1 68 ? -7.107 -7.321 -3.325 1.00 89.75 68 ASP A C 1
ATOM 538 O O . ASP A 1 68 ? -6.996 -8.038 -4.318 1.00 89.75 68 ASP A O 1
ATOM 542 N N . GLN A 1 69 ? -7.903 -6.243 -3.304 1.00 89.12 69 GLN A N 1
ATOM 543 C CA . GLN A 1 69 ? -8.650 -5.776 -4.479 1.00 89.12 69 GLN A CA 1
ATOM 544 C C . GLN A 1 69 ? -7.727 -5.297 -5.599 1.00 89.12 69 GLN A C 1
ATOM 546 O O . GLN A 1 69 ? -7.965 -5.639 -6.744 1.00 89.12 69 GLN A O 1
ATOM 551 N N . TRP A 1 70 ? -6.672 -4.544 -5.282 1.00 88.31 70 TRP A N 1
ATOM 552 C CA . TRP A 1 70 ? -5.722 -4.047 -6.283 1.00 88.31 70 TRP A CA 1
ATOM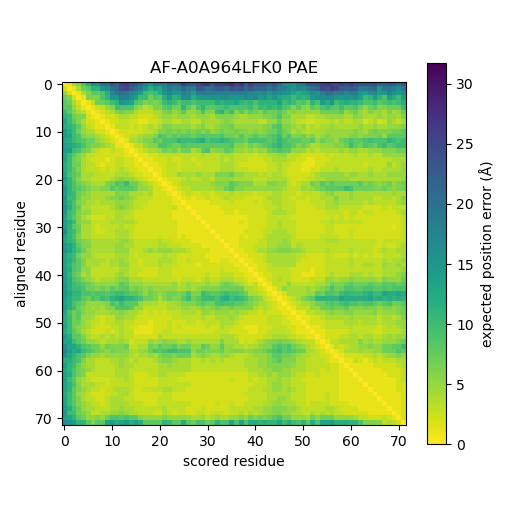 553 C C . TRP A 1 70 ? -4.908 -5.163 -6.957 1.00 88.31 70 TRP A C 1
ATOM 555 O O . TRP A 1 70 ? -4.429 -5.001 -8.078 1.00 88.31 70 TRP A O 1
ATOM 565 N N . ARG A 1 71 ? -4.702 -6.290 -6.262 1.00 83.00 71 ARG A N 1
ATOM 566 C CA . ARG A 1 71 ? -3.977 -7.448 -6.805 1.00 83.00 71 ARG A CA 1
ATOM 567 C C . ARG A 1 71 ? -4.797 -8.231 -7.841 1.00 83.00 71 ARG A C 1
ATOM 569 O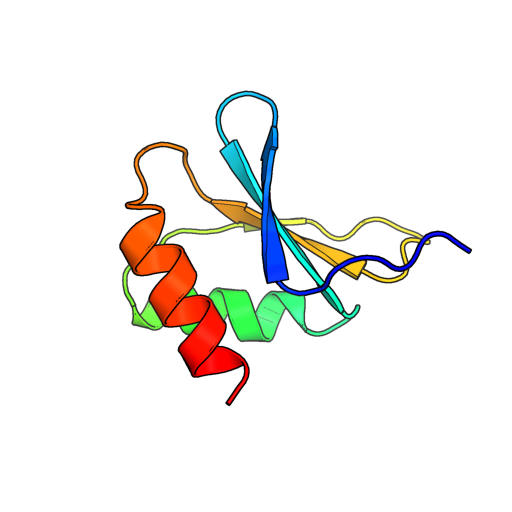 O . ARG A 1 71 ? -4.180 -8.871 -8.692 1.00 83.00 71 ARG A O 1
ATOM 576 N N . ASN A 1 72 ? -6.124 -8.244 -7.707 1.00 71.56 72 ASN A N 1
ATOM 577 C CA . ASN A 1 72 ? -7.052 -8.979 -8.578 1.00 71.56 72 ASN A CA 1
ATOM 578 C C . ASN A 1 72 ? -7.431 -8.163 -9.815 1.00 71.56 72 ASN A C 1
ATOM 580 O O . ASN A 1 72 ? -7.613 -8.805 -10.871 1.00 71.56 72 ASN A O 1
#

pLDDT: mean 84.33, std 9.98, range [41.22, 92.69]

Secondary structure (DSSP, 8-state):
-----TT-EEEETTEEEEEEETT-HHHHHHHHHHTT--EEEEEPTT-SEEEEEEETTS-HHHHHHHHHHHH-

Foldseek 3Di:
DPDDPAQDWDDDPQKTKGWHAPPCQVVVCVLCVVVVWHWDWDDDPPDRTIIIIGGNPDDVVVSSVSSVVVVD